Protein AF-A0A6J4LEF6-F1 (afdb_monomer)

Structure (mmCIF, N/CA/C/O backbone):
data_AF-A0A6J4LEF6-F1
#
_e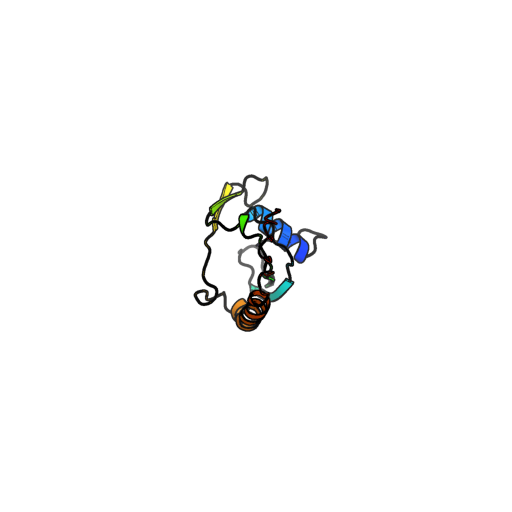ntry.id   AF-A0A6J4LEF6-F1
#
loop_
_atom_site.group_PDB
_atom_site.id
_atom_site.type_symbol
_atom_site.label_atom_id
_atom_site.label_alt_id
_atom_site.label_comp_id
_atom_site.label_asym_id
_atom_site.label_entity_id
_atom_site.label_seq_id
_atom_site.pdbx_PDB_ins_code
_atom_site.Cartn_x
_atom_site.Cartn_y
_atom_site.Cartn_z
_atom_site.occupancy
_atom_site.B_iso_or_equiv
_atom_site.auth_seq_id
_atom_site.auth_comp_id
_atom_site.auth_asym_id
_atom_site.auth_atom_id
_atom_site.pdbx_PDB_model_num
ATOM 1 N N . LYS A 1 1 ? -2.508 2.864 -4.816 1.00 83.94 1 LYS A N 1
ATOM 2 C CA . LYS A 1 1 ? -1.409 3.860 -4.857 1.00 83.94 1 LYS A CA 1
ATOM 3 C C . LYS A 1 1 ? -2.029 5.216 -5.136 1.00 83.94 1 LYS A C 1
ATOM 5 O O . LYS A 1 1 ? -2.875 5.285 -6.007 1.00 83.94 1 LYS A O 1
ATOM 10 N N . GLY A 1 2 ? -1.566 6.290 -4.515 1.00 84.94 2 GLY A N 1
ATOM 11 C CA . GLY A 1 2 ? -2.047 7.618 -4.878 1.00 84.94 2 GLY A CA 1
ATOM 12 C C . GLY A 1 2 ? -1.347 8.714 -4.103 1.00 84.94 2 GLY A C 1
ATOM 13 O O . GLY A 1 2 ? -0.337 8.455 -3.448 1.00 84.94 2 GLY A O 1
ATOM 14 N N . LYS A 1 3 ? -1.828 9.945 -4.261 1.00 87.62 3 LYS A N 1
ATOM 15 C CA . LYS A 1 3 ? -1.163 11.134 -3.726 1.00 87.62 3 LYS A CA 1
ATOM 16 C C . LYS A 1 3 ? -1.863 11.566 -2.443 1.00 87.62 3 LYS A C 1
ATOM 18 O O . LYS A 1 3 ? -3.082 11.722 -2.451 1.00 87.62 3 LYS A O 1
ATOM 23 N N . ALA A 1 4 ? -1.086 11.821 -1.393 1.00 89.94 4 ALA A N 1
ATOM 24 C CA . ALA A 1 4 ? -1.605 12.441 -0.183 1.00 89.94 4 ALA A CA 1
ATOM 25 C C . ALA A 1 4 ? -2.191 13.828 -0.493 1.00 89.94 4 ALA A C 1
ATOM 27 O O . ALA A 1 4 ? -1.609 14.631 -1.238 1.00 89.94 4 ALA A O 1
ATOM 28 N N . MET A 1 5 ? -3.371 14.098 0.055 1.00 90.12 5 MET A N 1
ATOM 29 C CA . MET A 1 5 ? -4.004 15.408 -0.005 1.00 90.12 5 MET A CA 1
ATOM 30 C C . MET A 1 5 ? -3.357 16.374 0.995 1.00 90.12 5 MET A C 1
ATOM 32 O O . MET A 1 5 ? -2.611 15.988 1.893 1.00 90.12 5 MET A O 1
ATOM 36 N N . ARG A 1 6 ? -3.621 17.676 0.844 1.00 91.75 6 ARG A N 1
ATOM 37 C CA . ARG A 1 6 ? -3.078 18.681 1.766 1.00 91.75 6 ARG A CA 1
ATOM 38 C C . ARG A 1 6 ? -3.611 18.427 3.181 1.0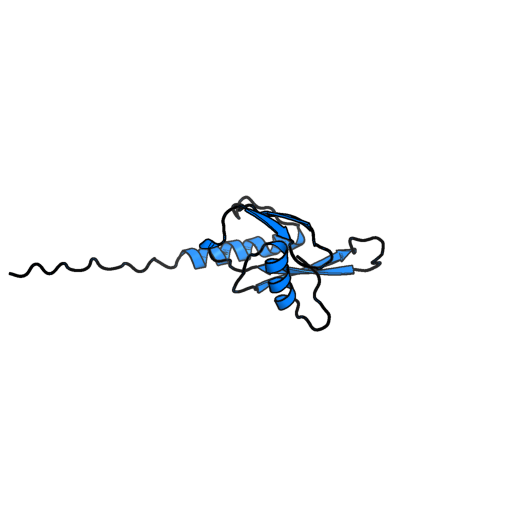0 91.75 6 ARG A C 1
ATOM 40 O O . ARG A 1 6 ? -4.818 18.476 3.384 1.00 91.75 6 ARG A O 1
ATOM 47 N N . GLY A 1 7 ? -2.701 18.223 4.133 1.00 93.31 7 GLY A N 1
ATOM 48 C CA . GLY A 1 7 ? -3.036 17.931 5.532 1.00 93.31 7 GLY A CA 1
ATOM 49 C C . GLY A 1 7 ? -3.358 16.459 5.814 1.00 93.31 7 GLY A C 1
ATOM 50 O O . GLY A 1 7 ? -3.618 16.124 6.962 1.00 93.31 7 GLY A O 1
ATOM 51 N N . GLU A 1 8 ? -3.326 15.591 4.800 1.00 94.31 8 GLU A N 1
ATOM 52 C CA . GLU A 1 8 ? -3.470 14.141 4.952 1.00 94.31 8 GLU A CA 1
ATOM 53 C C . GLU A 1 8 ? -2.101 13.521 5.257 1.00 94.31 8 GLU A C 1
ATOM 55 O O . GLU A 1 8 ? -1.101 13.890 4.634 1.00 94.31 8 GLU A O 1
ATOM 60 N N . THR A 1 9 ? -2.039 12.582 6.203 1.00 94.81 9 THR A N 1
ATOM 61 C CA . THR A 1 9 ? -0.805 11.820 6.425 1.00 94.81 9 THR A CA 1
ATOM 62 C C . THR A 1 9 ? -0.602 10.795 5.309 1.00 94.81 9 THR A C 1
ATOM 64 O O . THR A 1 9 ? -1.560 10.328 4.693 1.00 94.81 9 THR A O 1
ATOM 67 N N . ASP A 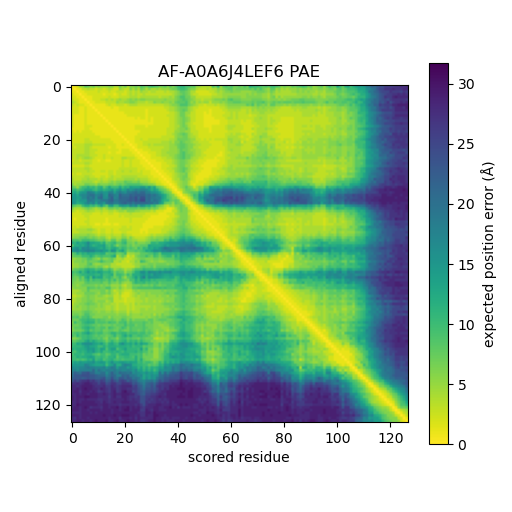1 10 ? 0.642 10.386 5.055 1.00 94.44 10 ASP A N 1
ATOM 68 C CA . ASP A 1 10 ? 0.920 9.348 4.051 1.00 94.44 10 ASP A CA 1
ATOM 69 C C . ASP A 1 10 ? 0.220 8.016 4.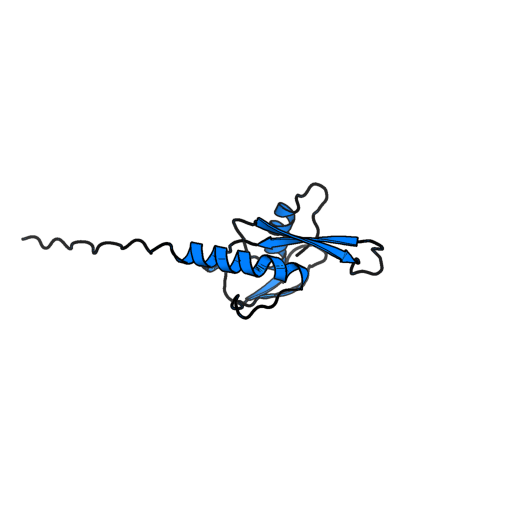373 1.00 94.44 10 ASP A C 1
ATOM 71 O O . ASP A 1 10 ? -0.176 7.281 3.466 1.00 94.44 10 ASP A O 1
ATOM 75 N N . LEU A 1 11 ? 0.040 7.719 5.665 1.00 94.25 11 LEU A N 1
ATOM 76 C CA . LEU A 1 11 ? -0.662 6.529 6.137 1.00 94.25 11 LEU A CA 1
ATOM 77 C C . LEU A 1 11 ? -2.168 6.612 5.845 1.00 94.25 11 LEU A C 1
ATOM 79 O O . LEU A 1 11 ? -2.740 5.659 5.312 1.00 94.25 11 LEU A O 1
ATOM 83 N N . ASP A 1 12 ? -2.798 7.753 6.130 1.00 94.81 12 ASP A N 1
ATOM 84 C CA . ASP A 1 12 ? -4.218 7.978 5.827 1.00 94.81 12 ASP A CA 1
ATOM 85 C C . ASP A 1 12 ? -4.471 7.926 4.319 1.00 94.81 12 ASP A C 1
ATOM 87 O O . ASP A 1 12 ? -5.408 7.264 3.859 1.00 94.81 12 ASP A O 1
ATOM 91 N N . ALA A 1 13 ? -3.571 8.531 3.537 1.00 94.50 13 ALA A N 1
ATOM 92 C CA . ALA A 1 13 ? -3.607 8.457 2.086 1.00 94.50 13 ALA A CA 1
ATOM 93 C C . ALA A 1 13 ? -3.511 7.002 1.604 1.00 94.50 13 ALA A C 1
ATOM 95 O O . ALA A 1 13 ? -4.260 6.596 0.717 1.00 94.50 13 ALA A O 1
ATOM 96 N N . ALA A 1 14 ? -2.642 6.180 2.203 1.00 94.25 14 ALA A N 1
ATOM 97 C CA . ALA A 1 14 ? -2.530 4.767 1.853 1.00 94.25 14 ALA A CA 1
ATOM 98 C C . ALA A 1 14 ? -3.833 3.990 2.124 1.00 94.25 14 ALA A C 1
ATOM 100 O O . ALA A 1 14 ? -4.266 3.223 1.256 1.00 94.25 14 ALA A O 1
ATOM 101 N N . TYR A 1 15 ? -4.492 4.215 3.269 1.00 93.50 15 TYR A N 1
ATOM 102 C CA . TYR A 1 15 ? -5.800 3.619 3.573 1.00 93.50 15 TYR A CA 1
ATOM 103 C C . TYR A 1 15 ? -6.877 4.056 2.573 1.00 93.50 15 TYR A C 1
ATOM 105 O O . TYR A 1 15 ? -7.580 3.206 2.012 1.00 93.50 15 TYR A O 1
ATOM 113 N N . ARG A 1 16 ? -6.998 5.367 2.324 1.00 93.25 16 ARG A N 1
ATOM 114 C CA . ARG A 1 16 ? -7.997 5.932 1.406 1.00 93.25 16 ARG A CA 1
ATOM 115 C C . ARG A 1 16 ? -7.811 5.406 -0.013 1.00 93.25 16 ARG A C 1
ATOM 117 O O . ARG A 1 16 ? -8.751 4.857 -0.582 1.00 93.25 16 ARG A O 1
ATOM 124 N N . GLU A 1 17 ? -6.607 5.526 -0.561 1.00 92.31 17 GLU A N 1
ATOM 125 C CA . GLU A 1 17 ? -6.290 5.119 -1.934 1.00 92.31 17 GLU A CA 1
ATOM 126 C C . GLU A 1 17 ? -6.473 3.609 -2.131 1.00 92.31 17 GLU A C 1
ATOM 128 O O . GLU A 1 17 ? -6.987 3.173 -3.160 1.00 92.31 17 GLU A O 1
ATOM 133 N N . CYS A 1 18 ? -6.112 2.788 -1.136 1.00 90.56 18 CYS A N 1
ATOM 134 C CA . CYS A 1 18 ? -6.374 1.350 -1.183 1.00 90.56 18 CYS A CA 1
ATOM 135 C C . CYS A 1 18 ? -7.878 1.076 -1.307 1.00 90.56 18 CYS A C 1
ATOM 137 O O . CYS A 1 18 ? -8.309 0.357 -2.212 1.00 90.56 18 CYS A O 1
ATOM 139 N N . ARG A 1 19 ? -8.698 1.711 -0.466 1.00 88.69 19 ARG A N 1
ATOM 140 C CA . ARG A 1 19 ? -10.155 1.554 -0.506 1.00 88.69 19 ARG A CA 1
ATOM 141 C C . ARG A 1 19 ? -10.767 2.073 -1.807 1.00 88.69 19 ARG A C 1
ATOM 143 O O . ARG A 1 19 ? -11.693 1.457 -2.325 1.00 88.69 19 ARG A O 1
ATOM 150 N N . GLU A 1 20 ? -10.289 3.188 -2.344 1.00 87.38 20 GLU A N 1
ATOM 151 C CA . GLU A 1 20 ? -10.832 3.784 -3.570 1.00 87.38 20 GLU A CA 1
ATOM 152 C C . GLU A 1 20 ? -10.499 2.959 -4.821 1.00 87.38 20 GLU A C 1
ATOM 154 O O . GLU A 1 20 ? -11.393 2.701 -5.634 1.00 87.38 20 GLU A O 1
ATOM 159 N N . GLU A 1 21 ? -9.250 2.503 -4.957 1.00 86.81 21 GLU A N 1
ATOM 160 C CA . GLU A 1 21 ? -8.766 1.770 -6.136 1.00 86.81 21 GLU A CA 1
ATOM 161 C C . GLU A 1 21 ? -9.058 0.268 -6.097 1.00 86.81 21 GLU A C 1
ATOM 163 O O . GLU A 1 21 ? -9.077 -0.372 -7.148 1.00 86.81 21 GLU A O 1
ATOM 168 N N . SER A 1 22 ? -9.267 -0.307 -4.912 1.00 84.88 22 SER A N 1
ATOM 169 C CA . SER A 1 22 ? -9.488 -1.749 -4.762 1.00 84.88 22 SER A CA 1
ATOM 170 C C . SER A 1 22 ? -10.761 -2.113 -4.012 1.00 84.88 22 SER A C 1
ATOM 172 O O . SER A 1 22 ? -11.199 -3.244 -4.092 1.00 84.88 22 SER A O 1
ATOM 174 N N . GLY A 1 23 ? -11.372 -1.213 -3.245 1.00 83.75 23 GLY A N 1
ATOM 175 C CA . GLY A 1 23 ? -12.463 -1.581 -2.337 1.00 83.75 23 GLY A CA 1
ATOM 176 C C . GLY A 1 23 ? -12.020 -2.378 -1.101 1.00 83.75 23 GLY A C 1
ATOM 177 O O . GLY A 1 23 ? -12.839 -2.582 -0.203 1.00 83.75 23 GLY A O 1
ATOM 178 N N . LEU A 1 24 ? -10.746 -2.780 -1.011 1.00 87.19 24 LEU A N 1
ATOM 179 C CA . LEU A 1 24 ? -10.199 -3.473 0.151 1.00 87.19 24 LEU A CA 1
ATOM 180 C C . LEU A 1 24 ? -10.100 -2.535 1.355 1.00 87.19 24 LEU A C 1
ATOM 182 O O . LEU A 1 24 ? -9.964 -1.316 1.232 1.00 87.19 24 LEU A O 1
ATOM 186 N N . ARG A 1 25 ? -10.154 -3.135 2.543 1.00 89.00 25 ARG A N 1
ATOM 187 C CA . ARG A 1 25 ? -10.010 -2.444 3.824 1.00 89.00 25 ARG A CA 1
ATOM 188 C C . ARG A 1 25 ? -8.815 -3.036 4.555 1.00 89.00 25 ARG A C 1
ATOM 190 O O . ARG A 1 25 ? -8.993 -4.011 5.284 1.00 89.00 25 ARG A O 1
ATOM 197 N N . PRO A 1 26 ? -7.600 -2.526 4.301 1.00 89.44 26 PRO A N 1
ATOM 198 C CA . PRO A 1 26 ? -6.444 -3.044 4.996 1.00 89.44 26 PRO A CA 1
ATOM 199 C C . PRO A 1 26 ? -6.515 -2.682 6.483 1.00 89.44 26 PRO A C 1
ATOM 201 O O . PRO A 1 26 ? -7.182 -1.721 6.869 1.00 89.44 26 PRO A O 1
ATOM 204 N N . THR A 1 27 ? -5.804 -3.444 7.299 1.00 89.12 27 THR A N 1
ATOM 205 C CA . THR A 1 27 ? -5.533 -3.181 8.711 1.00 89.12 27 THR A CA 1
ATOM 206 C C . THR A 1 27 ? -4.029 -3.260 8.946 1.00 89.12 27 THR A C 1
ATOM 208 O O . THR A 1 27 ? -3.295 -3.859 8.151 1.00 89.12 27 THR A O 1
ATOM 211 N N . ASP A 1 28 ? -3.565 -2.653 10.037 1.00 89.31 28 ASP A N 1
ATOM 212 C CA . ASP A 1 28 ? -2.164 -2.696 10.465 1.00 89.31 28 ASP A CA 1
ATOM 213 C C . ASP A 1 28 ? -1.176 -2.261 9.365 1.00 89.31 28 ASP A C 1
ATOM 215 O O . ASP A 1 28 ? -0.135 -2.894 9.177 1.00 89.31 28 ASP A O 1
ATOM 219 N N . LEU A 1 29 ? -1.503 -1.212 8.594 1.00 90.31 29 LEU A N 1
ATOM 220 C CA . LEU A 1 29 ? -0.567 -0.680 7.603 1.00 90.31 29 LEU A CA 1
ATOM 221 C C . LEU A 1 29 ? 0.697 -0.147 8.296 1.00 90.31 29 LEU A C 1
ATOM 223 O O . LEU A 1 29 ? 0.632 0.699 9.185 1.00 90.31 29 LEU A O 1
ATOM 227 N N . GLN A 1 30 ? 1.849 -0.617 7.835 1.00 87.31 30 GLN A N 1
ATOM 228 C CA . GLN A 1 30 ? 3.181 -0.225 8.276 1.00 87.31 30 GLN A CA 1
ATOM 229 C C . GLN A 1 30 ? 3.978 0.276 7.078 1.00 87.31 30 GLN A C 1
ATOM 231 O O . GLN A 1 30 ? 3.909 -0.302 5.988 1.00 87.31 30 GLN A O 1
ATOM 236 N N . LEU A 1 31 ? 4.740 1.354 7.269 1.00 88.00 31 LEU A N 1
ATOM 237 C CA . LEU A 1 31 ? 5.656 1.841 6.245 1.00 88.00 31 LEU A CA 1
ATOM 238 C C . LEU A 1 31 ? 6.750 0.793 6.029 1.00 88.00 31 LEU A C 1
ATOM 240 O O . LEU A 1 31 ? 7.514 0.478 6.935 1.00 88.00 31 LEU A O 1
ATOM 244 N N . LEU A 1 32 ? 6.818 0.265 4.814 1.00 84.50 32 LEU A N 1
ATOM 245 C CA . LEU A 1 32 ? 7.819 -0.708 4.414 1.00 84.50 32 LEU A CA 1
ATOM 246 C C . LEU A 1 32 ? 9.119 -0.021 4.002 1.00 84.50 32 LEU A C 1
ATOM 248 O O . LEU A 1 32 ? 10.208 -0.435 4.387 1.00 84.50 32 LEU A O 1
ATOM 252 N N . THR A 1 33 ? 9.002 0.996 3.151 1.00 85.94 33 THR A N 1
ATOM 253 C CA . THR A 1 33 ? 10.137 1.762 2.643 1.00 85.94 33 THR A CA 1
ATOM 254 C C . THR A 1 33 ? 9.657 3.043 1.972 1.00 85.94 33 THR A C 1
ATOM 256 O O . THR A 1 33 ? 8.503 3.140 1.540 1.00 85.94 33 THR A O 1
ATOM 259 N N . SER A 1 34 ? 10.572 3.994 1.837 1.00 89.81 34 SER A N 1
ATOM 260 C CA . SER A 1 34 ? 10.400 5.221 1.072 1.00 89.81 34 SER A CA 1
ATOM 261 C C . SER A 1 34 ? 11.484 5.284 0.007 1.00 89.81 34 SER A C 1
ATOM 263 O O . SER A 1 34 ? 12.647 4.990 0.277 1.00 89.81 34 SER A O 1
ATOM 265 N N . PHE A 1 35 ? 11.124 5.669 -1.210 1.00 87.69 35 PHE A N 1
ATOM 266 C CA . PHE A 1 35 ? 12.088 5.836 -2.291 1.00 87.69 35 PHE A CA 1
ATOM 267 C C . PHE A 1 35 ? 11.721 7.005 -3.190 1.00 87.69 35 PHE A C 1
ATOM 269 O O . PHE A 1 35 ? 10.572 7.435 -3.264 1.00 87.69 35 PHE A O 1
ATOM 276 N N . HIS A 1 36 ? 12.725 7.510 -3.895 1.00 87.94 36 HIS A N 1
ATOM 277 C CA . HIS A 1 36 ? 12.589 8.661 -4.768 1.00 87.94 36 HIS A CA 1
ATOM 278 C C . HIS A 1 36 ? 12.673 8.225 -6.229 1.00 87.94 36 HIS A C 1
ATOM 280 O O . HIS A 1 36 ? 13.529 7.424 -6.599 1.00 87.94 36 HIS A O 1
ATOM 286 N N . THR A 1 37 ? 11.780 8.740 -7.067 1.00 83.31 37 THR A N 1
ATOM 287 C CA . THR A 1 37 ? 11.795 8.507 -8.518 1.00 83.31 37 THR A CA 1
ATOM 288 C C . THR A 1 37 ? 11.539 9.817 -9.247 1.00 83.31 37 THR A C 1
ATOM 290 O O . THR A 1 37 ? 10.779 10.650 -8.749 1.00 83.31 37 THR A O 1
ATOM 293 N N . PRO A 1 38 ? 12.109 10.016 -10.447 1.00 82.25 38 PRO A N 1
ATOM 294 C CA . PRO A 1 38 ? 11.705 11.121 -11.301 1.00 82.25 38 PRO A CA 1
ATOM 295 C C . PRO A 1 38 ? 10.190 11.101 -11.528 1.00 82.25 38 PRO A C 1
ATOM 297 O O . PRO A 1 38 ? 9.602 10.027 -11.711 1.00 82.25 38 PRO A O 1
ATOM 300 N N . GLY A 1 39 ? 9.563 12.279 -11.513 1.00 74.88 39 GLY A N 1
ATOM 301 C CA . GLY A 1 39 ? 8.132 12.413 -11.757 1.00 74.88 39 GLY A CA 1
ATOM 302 C C . GLY A 1 39 ? 7.723 11.823 -13.106 1.00 74.88 39 GLY A C 1
ATOM 303 O O . GLY A 1 39 ? 8.340 12.090 -14.136 1.00 74.88 39 GLY A O 1
ATOM 304 N N . ARG A 1 40 ? 6.664 11.004 -13.115 1.00 65.62 40 ARG A N 1
ATOM 305 C CA . ARG A 1 40 ? 6.244 10.242 -14.310 1.00 65.62 40 ARG A CA 1
ATOM 306 C C . ARG A 1 40 ? 5.494 11.060 -15.365 1.00 65.62 40 ARG A C 1
ATOM 308 O O . ARG A 1 40 ? 5.179 10.526 -16.424 1.00 65.62 40 ARG A O 1
ATOM 315 N N . SER A 1 41 ? 5.168 12.326 -15.099 1.00 60.41 41 SER A N 1
ATOM 316 C CA . SER A 1 41 ? 4.442 13.175 -16.051 1.00 60.41 41 SER A CA 1
ATOM 317 C C . SER A 1 41 ? 5.272 14.389 -16.450 1.00 60.41 41 SER A C 1
ATOM 319 O O . SER A 1 41 ? 5.797 15.089 -15.589 1.00 60.41 41 SER A O 1
ATOM 321 N N . GLY A 1 42 ? 5.337 14.685 -17.754 1.00 51.53 42 GLY A N 1
ATOM 322 C CA . GLY A 1 42 ? 6.135 15.782 -18.328 1.00 51.53 42 GLY A CA 1
ATOM 323 C C . GLY A 1 42 ? 5.792 17.198 -17.834 1.00 51.53 42 GLY A C 1
ATOM 324 O O . GLY A 1 42 ? 6.414 18.160 -18.272 1.00 51.53 42 GLY A O 1
ATOM 325 N N . LYS A 1 43 ? 4.823 17.341 -16.917 1.00 55.84 43 LYS A N 1
ATOM 326 C CA . LYS A 1 43 ? 4.483 18.594 -16.226 1.00 55.84 43 LYS A CA 1
ATOM 327 C C . LYS A 1 43 ? 5.060 18.698 -14.806 1.00 55.84 43 LYS A C 1
ATOM 329 O O . LYS A 1 43 ? 5.074 19.793 -14.257 1.00 55.84 43 LYS A O 1
ATOM 334 N N . GLN A 1 44 ? 5.552 17.609 -14.211 1.00 57.62 44 GLN A N 1
ATOM 335 C CA . GLN A 1 44 ? 6.261 17.626 -12.928 1.00 57.62 44 GLN A CA 1
ATOM 336 C C . GLN A 1 44 ? 7.763 17.498 -13.179 1.00 57.62 44 GLN A C 1
ATOM 338 O O . GLN A 1 44 ? 8.318 16.404 -13.219 1.00 57.62 44 GLN A O 1
ATOM 343 N N . ARG A 1 45 ? 8.435 18.642 -13.337 1.00 59.25 45 ARG A N 1
ATOM 344 C CA . ARG A 1 45 ? 9.894 18.715 -13.210 1.00 59.25 45 ARG A CA 1
ATOM 345 C C . ARG A 1 45 ? 10.229 18.576 -11.724 1.00 59.25 45 ARG A C 1
ATOM 347 O O . ARG A 1 45 ? 10.136 19.549 -10.987 1.00 59.25 45 ARG A O 1
ATOM 354 N N . GLY A 1 46 ? 10.524 17.364 -11.267 1.00 74.56 46 GLY A N 1
ATOM 355 C CA . GLY A 1 46 ? 10.878 17.131 -9.870 1.00 74.56 46 GLY A CA 1
ATOM 356 C C . GLY A 1 46 ? 10.986 15.660 -9.497 1.00 74.56 46 GLY A C 1
ATOM 357 O O . GLY A 1 46 ? 10.535 14.775 -10.227 1.00 74.56 46 GLY A O 1
ATOM 358 N N . MET A 1 47 ? 11.603 15.424 -8.344 1.00 83.94 47 MET A N 1
ATOM 359 C CA . MET A 1 47 ? 11.664 14.115 -7.711 1.00 83.94 47 MET A CA 1
ATOM 360 C C . MET A 1 47 ? 10.359 13.863 -6.947 1.00 83.94 47 MET A C 1
ATOM 362 O O . MET A 1 47 ? 9.894 14.726 -6.206 1.00 83.94 47 MET A O 1
ATOM 366 N N . GLU A 1 48 ? 9.760 12.692 -7.127 1.00 86.88 48 GLU A N 1
ATOM 367 C CA . GLU A 1 48 ? 8.613 12.228 -6.351 1.00 86.88 48 GLU A CA 1
ATOM 368 C C . GLU A 1 48 ? 9.090 11.287 -5.251 1.00 86.88 48 GLU A C 1
ATOM 370 O O . GLU A 1 48 ? 9.872 10.371 -5.507 1.00 86.88 48 GLU A O 1
ATOM 375 N N . THR A 1 49 ? 8.583 11.482 -4.037 1.00 88.75 49 THR A N 1
ATOM 376 C CA . THR A 1 49 ? 8.733 10.516 -2.947 1.00 88.75 49 THR A CA 1
ATOM 377 C C . THR A 1 49 ? 7.589 9.516 -3.005 1.00 88.75 49 THR A C 1
ATOM 379 O O . THR A 1 49 ? 6.422 9.895 -3.086 1.00 88.75 49 THR A O 1
ATOM 382 N N . TRP A 1 50 ? 7.933 8.236 -2.959 1.00 88.75 50 TRP A N 1
ATOM 383 C CA . TRP A 1 50 ? 7.007 7.117 -2.932 1.00 88.75 50 TRP A CA 1
ATOM 384 C C . TRP A 1 50 ? 7.171 6.371 -1.620 1.00 88.75 50 TRP A C 1
ATOM 386 O O . TRP A 1 50 ? 8.253 5.874 -1.322 1.00 88.75 50 TRP A O 1
ATOM 396 N N . ASN A 1 51 ? 6.080 6.266 -0.871 1.00 90.69 51 ASN A N 1
ATOM 397 C CA . ASN A 1 51 ? 6.007 5.493 0.360 1.00 90.69 51 ASN A CA 1
ATOM 398 C C . ASN A 1 51 ? 5.261 4.190 0.077 1.00 90.69 51 ASN A C 1
ATOM 400 O O . ASN A 1 51 ? 4.123 4.200 -0.398 1.00 90.69 51 ASN A O 1
ATOM 404 N N . ALA A 1 52 ? 5.917 3.063 0.327 1.00 88.94 52 ALA A N 1
ATOM 405 C CA . ALA A 1 52 ? 5.324 1.745 0.187 1.00 88.94 52 ALA A CA 1
ATOM 406 C C . ALA A 1 52 ? 4.898 1.232 1.555 1.00 88.94 52 ALA A C 1
ATOM 408 O O . ALA A 1 52 ? 5.687 1.254 2.494 1.00 88.94 52 ALA A O 1
ATOM 409 N N . PHE A 1 53 ? 3.667 0.738 1.647 1.00 89.25 53 PHE A N 1
ATOM 410 C CA . PHE A 1 53 ? 3.104 0.212 2.883 1.00 89.25 53 PHE A CA 1
ATOM 411 C C . PHE A 1 53 ? 2.815 -1.278 2.750 1.00 89.25 53 PHE A C 1
ATOM 413 O O . PHE A 1 53 ? 2.447 -1.763 1.678 1.00 89.25 53 PHE A O 1
ATOM 420 N N . TRP A 1 54 ? 2.965 -1.986 3.860 1.00 87.31 54 TRP A N 1
ATOM 421 C CA . TRP A 1 54 ? 2.572 -3.376 4.029 1.00 87.31 54 TRP A CA 1
ATOM 422 C C . TRP A 1 54 ? 1.494 -3.462 5.103 1.00 87.31 54 TRP A C 1
ATOM 424 O O . TRP A 1 54 ? 1.585 -2.770 6.107 1.00 87.31 54 TRP A O 1
ATOM 434 N N . GLY A 1 55 ? 0.502 -4.326 4.932 1.00 87.75 55 GLY A N 1
ATOM 435 C CA . GLY A 1 55 ? -0.462 -4.608 5.990 1.00 87.75 55 GLY A CA 1
ATOM 436 C C . GLY A 1 55 ? -1.293 -5.835 5.677 1.00 87.75 55 GLY A C 1
ATOM 437 O O . GLY A 1 55 ? -0.981 -6.608 4.768 1.00 87.75 55 GLY A O 1
ATOM 438 N N . ARG A 1 56 ? -2.349 -6.022 6.458 1.00 87.12 56 ARG A N 1
ATOM 439 C CA . ARG A 1 56 ? -3.232 -7.183 6.378 1.00 87.12 56 ARG A CA 1
ATOM 440 C C . ARG A 1 56 ? -4.544 -6.794 5.735 1.00 87.12 56 ARG A C 1
ATOM 442 O O . ARG A 1 56 ? -4.974 -5.654 5.834 1.00 87.12 56 ARG A O 1
ATOM 449 N N . VAL A 1 57 ? -5.182 -7.748 5.079 1.00 85.38 57 VAL A N 1
ATOM 450 C CA . VAL A 1 57 ? -6.528 -7.597 4.528 1.00 85.38 57 VAL A CA 1
ATOM 451 C C . VAL A 1 57 ? -7.334 -8.811 5.002 1.00 85.38 57 VAL A C 1
ATOM 453 O O . VAL A 1 57 ? -6.801 -9.922 4.927 1.00 85.38 57 VAL A O 1
ATOM 456 N N . PRO A 1 58 ? -8.572 -8.639 5.501 1.00 80.38 58 PRO A N 1
ATOM 457 C CA . PRO A 1 58 ? -9.400 -9.761 5.939 1.00 80.38 58 PRO A CA 1
ATOM 458 C C . PRO A 1 58 ? -9.611 -10.780 4.814 1.00 80.38 58 PRO A C 1
ATOM 460 O O . PRO A 1 58 ? -9.903 -10.401 3.675 1.00 80.38 58 PRO A O 1
ATOM 463 N N . ALA A 1 59 ? -9.450 -12.069 5.122 1.00 75.38 59 ALA A N 1
ATOM 464 C CA . ALA A 1 59 ? -9.465 -13.141 4.126 1.00 75.38 59 ALA A CA 1
ATOM 465 C C . ALA A 1 59 ? -10.800 -13.228 3.375 1.00 75.38 59 ALA A C 1
ATOM 467 O O . ALA A 1 59 ? -10.816 -13.516 2.181 1.00 75.38 59 ALA A O 1
ATOM 468 N N . GLU A 1 60 ? -11.906 -12.877 4.033 1.00 70.31 60 GLU A N 1
ATOM 469 C CA . GLU A 1 60 ? -13.237 -12.798 3.430 1.00 70.31 60 GLU A CA 1
ATOM 470 C C . GLU A 1 60 ? -13.347 -11.764 2.295 1.00 70.31 60 GLU A C 1
ATOM 472 O O . GLU A 1 60 ? -14.295 -11.801 1.514 1.00 70.31 60 GLU A O 1
ATOM 477 N N . THR A 1 61 ? -12.371 -10.860 2.165 1.00 65.06 61 THR A N 1
ATOM 478 C CA . THR A 1 61 ? -12.302 -9.865 1.081 1.00 65.06 61 THR A CA 1
ATOM 479 C C . THR A 1 61 ? -11.295 -10.226 -0.018 1.00 65.06 61 THR A C 1
ATOM 481 O O . THR A 1 61 ? -11.172 -9.498 -1.003 1.00 65.06 61 THR A O 1
ATOM 484 N N . LEU A 1 62 ? -10.589 -11.357 0.113 1.00 66.69 62 LEU A N 1
ATOM 485 C CA . LEU A 1 62 ? -9.529 -11.797 -0.797 1.00 66.69 62 LEU A CA 1
ATOM 486 C C . LEU A 1 62 ? -10.025 -12.888 -1.760 1.00 66.69 62 LEU A C 1
ATOM 488 O O . LEU A 1 62 ? -9.653 -14.053 -1.659 1.00 66.69 62 LEU A O 1
ATOM 492 N N . ILE A 1 63 ? -10.824 -12.495 -2.749 1.00 68.62 63 ILE A N 1
ATOM 493 C CA . ILE A 1 63 ? -11.092 -13.299 -3.953 1.00 68.62 63 ILE A CA 1
ATOM 494 C C . ILE A 1 63 ? -10.564 -12.490 -5.135 1.00 68.62 63 ILE A C 1
ATOM 496 O O . ILE A 1 63 ? -10.844 -11.297 -5.153 1.00 68.62 63 ILE A O 1
ATOM 500 N N . PRO A 1 64 ? -9.816 -13.052 -6.107 1.00 76.06 64 PRO A N 1
ATOM 501 C CA . PRO A 1 64 ? -9.444 -12.323 -7.318 1.00 76.06 64 PRO A CA 1
ATOM 502 C C . PRO A 1 64 ? -10.661 -11.638 -7.938 1.00 76.06 64 PRO A C 1
ATOM 504 O O . PRO A 1 64 ? -11.703 -12.261 -8.140 1.00 76.06 64 PRO A O 1
ATOM 507 N N . PHE A 1 65 ? -10.548 -10.344 -8.209 1.00 80.75 65 PHE A N 1
ATOM 508 C CA . PHE A 1 65 ? -11.706 -9.541 -8.568 1.00 80.75 65 PHE A CA 1
ATOM 509 C C . PHE A 1 65 ? -11.320 -8.349 -9.429 1.00 80.75 65 PHE A C 1
ATOM 511 O O . PHE A 1 65 ? -10.162 -7.933 -9.506 1.00 80.75 65 PHE A O 1
ATOM 518 N N . THR A 1 66 ? -12.326 -7.802 -10.100 1.00 83.94 66 THR A N 1
ATOM 519 C CA . THR A 1 66 ? -12.195 -6.579 -10.881 1.00 83.94 66 THR A CA 1
ATOM 520 C C . THR A 1 66 ? -12.921 -5.459 -10.154 1.00 83.94 66 THR A C 1
ATOM 522 O O . THR A 1 66 ? -14.120 -5.559 -9.894 1.00 83.94 66 THR A O 1
ATOM 525 N N . HIS A 1 67 ? -12.208 -4.379 -9.850 1.00 82.50 67 HIS A N 1
ATOM 526 C CA . HIS A 1 67 ? -12.788 -3.188 -9.244 1.00 82.50 67 HIS A CA 1
ATOM 527 C C . HIS A 1 67 ? -12.902 -2.076 -10.273 1.00 82.50 67 HIS A C 1
ATOM 529 O O . HIS A 1 67 ? -11.916 -1.678 -10.896 1.00 82.50 67 HIS A O 1
ATOM 535 N N . ARG A 1 68 ? -14.111 -1.538 -10.426 1.00 86.81 68 ARG A N 1
ATOM 536 C CA . ARG A 1 68 ? -14.344 -0.321 -11.204 1.00 86.81 68 ARG A CA 1
ATOM 537 C C . ARG A 1 68 ? -14.527 0.841 -10.247 1.00 86.81 68 ARG A C 1
ATOM 539 O O . ARG A 1 68 ? -15.440 0.820 -9.424 1.00 86.81 68 ARG A O 1
ATOM 546 N N . VAL A 1 69 ? -13.722 1.885 -10.403 1.00 83.56 69 VAL A N 1
ATOM 547 C CA . VAL A 1 69 ? -13.820 3.086 -9.568 1.00 83.56 69 VAL A CA 1
ATOM 548 C C . VAL A 1 69 ? -15.122 3.826 -9.894 1.00 83.56 69 VAL A C 1
ATOM 550 O O . VAL A 1 69 ? -15.275 4.400 -10.977 1.00 83.56 69 VAL A O 1
ATOM 553 N N . LYS A 1 70 ? -16.077 3.796 -8.953 1.00 78.00 70 LYS A N 1
ATOM 554 C CA . LYS A 1 70 ? -17.422 4.395 -9.096 1.00 78.00 70 LYS A CA 1
ATOM 555 C C . LYS A 1 70 ? -17.519 5.849 -8.599 1.00 78.00 70 LYS A C 1
ATOM 557 O O . LYS A 1 70 ? -18.541 6.491 -8.823 1.00 78.00 70 LYS A O 1
ATOM 562 N N . GLY A 1 71 ? -16.488 6.359 -7.922 1.00 74.31 71 GLY A N 1
ATOM 563 C CA . GLY A 1 71 ? -16.477 7.689 -7.302 1.00 74.31 71 GLY A CA 1
ATOM 564 C C . GLY A 1 71 ? -16.307 8.862 -8.279 1.00 74.31 71 GLY A C 1
ATOM 565 O O . GLY A 1 71 ? -16.172 8.689 -9.491 1.00 74.31 71 GLY A O 1
ATOM 566 N N . LYS A 1 72 ? -16.299 10.083 -7.733 1.00 71.50 72 LYS A N 1
ATOM 567 C CA . LYS A 1 72 ? -15.884 11.303 -8.444 1.00 71.50 72 LYS A CA 1
ATOM 568 C C . LYS A 1 72 ? -14.367 11.463 -8.275 1.00 71.50 72 LYS A C 1
ATOM 570 O O . LYS A 1 72 ? -13.868 11.237 -7.184 1.00 71.50 72 LYS A O 1
ATOM 575 N N . GLY A 1 73 ? -13.638 11.840 -9.325 1.00 71.62 73 GLY A N 1
ATOM 576 C CA . GLY A 1 73 ? -12.184 12.033 -9.247 1.00 71.62 73 GLY A CA 1
ATOM 577 C C . GLY A 1 73 ? -11.449 11.641 -10.525 1.00 71.62 73 GLY A C 1
ATOM 578 O O . GLY A 1 73 ? -12.067 11.207 -11.498 1.00 71.62 73 GLY A O 1
ATOM 579 N N . ARG A 1 74 ? -10.119 11.794 -10.518 1.00 75.12 74 ARG A N 1
ATOM 580 C CA . ARG A 1 74 ? -9.249 11.527 -11.679 1.00 75.12 74 ARG A CA 1
ATOM 581 C C . ARG A 1 74 ? -9.270 10.059 -12.120 1.00 75.12 74 ARG A C 1
ATOM 583 O O . ARG A 1 74 ? -9.080 9.780 -13.300 1.00 75.12 74 ARG A O 1
ATOM 590 N N . ASP A 1 75 ? -9.539 9.147 -11.194 1.00 79.62 75 ASP A N 1
ATOM 591 C CA . ASP A 1 75 ? -9.552 7.708 -11.461 1.00 79.62 75 ASP A CA 1
ATOM 592 C C . ASP A 1 75 ? -10.953 7.168 -11.769 1.00 79.62 75 ASP A C 1
ATOM 594 O O . ASP A 1 75 ? -11.120 5.969 -11.991 1.00 79.62 75 ASP A O 1
ATOM 598 N N . ARG A 1 76 ? -11.971 8.041 -11.839 1.00 83.19 76 ARG A N 1
ATOM 599 C CA . ARG A 1 76 ? -13.342 7.649 -12.182 1.00 83.19 76 ARG A CA 1
ATOM 600 C C . ARG A 1 76 ? -13.363 6.857 -13.487 1.00 83.19 76 ARG A C 1
ATOM 602 O O . ARG A 1 76 ? -12.870 7.309 -14.516 1.00 83.19 76 ARG A O 1
ATOM 609 N N . GLY A 1 77 ? -14.005 5.692 -13.447 1.00 85.19 77 GLY A N 1
ATOM 610 C CA . GLY A 1 77 ? -14.157 4.826 -14.612 1.00 85.19 77 GLY A CA 1
ATOM 611 C C . GLY A 1 77 ? -12.959 3.923 -14.899 1.00 85.19 77 GLY A C 1
ATOM 612 O O . GLY A 1 77 ? -13.108 3.033 -15.735 1.00 85.19 77 GLY A O 1
ATOM 613 N N . ARG A 1 78 ? -11.828 4.075 -14.193 1.00 86.38 78 ARG A N 1
ATOM 614 C CA . ARG A 1 78 ? -10.725 3.110 -14.265 1.00 86.38 78 ARG A CA 1
ATOM 615 C C . ARG A 1 78 ? -11.155 1.750 -13.732 1.00 86.38 78 ARG A C 1
ATOM 617 O O . ARG A 1 78 ? -12.000 1.648 -12.837 1.00 86.38 78 ARG A O 1
ATOM 624 N N . VAL A 1 79 ? -10.544 0.723 -14.305 1.00 87.38 79 VAL A N 1
ATOM 625 C CA . VAL A 1 79 ? -10.756 -0.677 -13.958 1.00 87.38 79 VAL A CA 1
ATOM 626 C C . VAL A 1 79 ? -9.427 -1.254 -13.493 1.00 87.38 79 VAL A C 1
ATOM 628 O O . VAL A 1 79 ? -8.421 -1.143 -14.192 1.00 87.38 79 VAL A O 1
ATOM 631 N N . TYR A 1 80 ? -9.432 -1.842 -12.303 1.00 84.56 80 TYR A N 1
ATOM 632 C CA . TYR A 1 80 ? -8.281 -2.484 -11.687 1.00 84.56 80 TYR A CA 1
ATOM 633 C C . TYR A 1 80 ? -8.562 -3.980 -11.557 1.00 84.56 80 TYR A C 1
ATOM 635 O O . TYR A 1 80 ? -9.616 -4.379 -11.059 1.00 84.56 80 TYR A O 1
ATOM 643 N N . HIS A 1 81 ? -7.619 -4.802 -12.010 1.00 85.56 81 HIS A N 1
ATOM 644 C CA . HIS A 1 81 ? -7.696 -6.256 -11.916 1.00 85.56 81 HIS A CA 1
ATOM 645 C C . HIS A 1 81 ? -6.779 -6.735 -10.794 1.00 85.56 81 HIS A C 1
ATOM 647 O O . HIS A 1 81 ? -5.561 -6.554 -10.860 1.00 85.56 81 HIS A O 1
ATOM 653 N N . PHE A 1 82 ? -7.365 -7.347 -9.770 1.00 86.00 82 PHE A N 1
ATOM 654 C CA . PHE A 1 82 ? -6.648 -7.853 -8.609 1.00 86.00 82 PHE A CA 1
ATOM 655 C C . PHE A 1 82 ? -6.516 -9.367 -8.691 1.00 86.00 82 PHE A C 1
ATOM 657 O O . PHE A 1 82 ? -7.480 -10.087 -8.950 1.00 86.00 82 PHE A O 1
ATOM 664 N N . ARG A 1 83 ? -5.298 -9.846 -8.439 1.00 84.06 83 ARG A N 1
ATOM 665 C CA . ARG A 1 83 ? -4.956 -11.265 -8.367 1.00 84.06 83 ARG A CA 1
ATOM 666 C C . ARG A 1 83 ? -4.154 -11.529 -7.103 1.00 84.06 83 ARG A C 1
ATOM 668 O O . ARG A 1 83 ? -3.356 -10.687 -6.694 1.00 84.06 83 ARG A O 1
ATOM 675 N N . LEU A 1 84 ? -4.348 -12.705 -6.522 1.00 84.94 84 LEU A N 1
ATOM 676 C CA . LEU A 1 84 ? -3.500 -13.203 -5.447 1.00 84.94 84 LEU A CA 1
ATOM 677 C C . LEU A 1 84 ? -2.272 -13.860 -6.075 1.00 84.94 84 LEU A C 1
ATOM 679 O O . LEU A 1 84 ? -2.400 -14.639 -7.018 1.00 84.94 84 LEU A O 1
ATOM 683 N N . VAL A 1 85 ? -1.088 -13.515 -5.581 1.00 83.38 85 VAL A N 1
ATOM 684 C CA . VAL A 1 85 ? 0.181 -14.070 -6.062 1.00 83.38 85 VAL A CA 1
ATOM 685 C C . VAL A 1 85 ? 0.935 -14.630 -4.860 1.00 83.38 85 VAL A C 1
ATOM 687 O O . VAL A 1 85 ? 1.020 -13.937 -3.841 1.00 83.38 85 VAL A O 1
ATOM 690 N N . PRO A 1 86 ? 1.485 -15.853 -4.951 1.00 81.25 86 PRO A N 1
ATOM 691 C CA . PRO A 1 86 ? 2.386 -16.371 -3.932 1.00 81.25 86 PRO A CA 1
ATOM 692 C C . PRO A 1 86 ? 3.575 -15.422 -3.713 1.00 81.25 86 PRO A C 1
ATOM 694 O O . PRO A 1 86 ? 4.168 -14.908 -4.660 1.00 81.25 86 PRO A O 1
ATOM 697 N N . LEU A 1 87 ? 3.912 -15.151 -2.451 1.00 76.88 87 LEU A N 1
ATOM 698 C CA . LEU A 1 87 ? 4.962 -14.189 -2.085 1.00 76.88 87 LEU A CA 1
ATOM 699 C C . LEU A 1 87 ? 6.372 -14.642 -2.514 1.00 76.88 87 LEU A C 1
ATOM 701 O O . LEU A 1 87 ? 7.274 -13.827 -2.710 1.00 76.88 87 LEU A O 1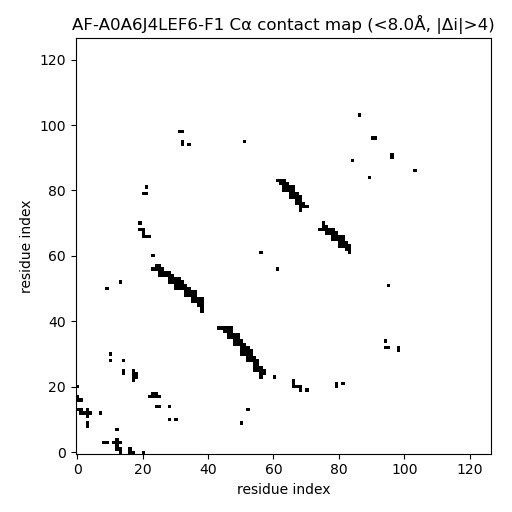
ATOM 705 N N . ASP A 1 88 ? 6.586 -15.945 -2.627 1.00 78.56 88 ASP A N 1
ATOM 706 C CA . ASP A 1 88 ? 7.788 -16.564 -3.185 1.00 78.56 88 ASP A CA 1
ATOM 707 C C . ASP A 1 88 ? 7.868 -16.404 -4.710 1.00 78.56 88 ASP A C 1
ATOM 709 O O . ASP A 1 88 ? 8.961 -16.222 -5.239 1.00 78.56 88 ASP A O 1
ATOM 713 N N . ALA A 1 89 ? 6.721 -16.359 -5.391 1.00 80.31 89 ALA A N 1
ATOM 714 C CA . ALA A 1 89 ? 6.616 -16.142 -6.832 1.00 80.31 89 ALA A CA 1
ATOM 715 C C . ALA A 1 89 ? 6.634 -14.658 -7.256 1.00 80.31 89 ALA A C 1
ATOM 717 O O . ALA A 1 89 ? 6.631 -14.369 -8.455 1.00 80.31 89 ALA A O 1
ATOM 718 N N . VAL A 1 90 ? 6.627 -13.702 -6.313 1.00 77.56 90 VAL A N 1
ATOM 719 C CA . VAL A 1 90 ? 6.633 -12.266 -6.638 1.00 77.56 90 VAL A CA 1
ATOM 720 C C . VAL A 1 90 ? 8.047 -11.680 -6.622 1.00 77.56 90 VAL A C 1
ATOM 722 O O . VAL A 1 90 ? 8.763 -11.748 -5.623 1.00 77.56 90 VAL A O 1
ATOM 725 N N . SER A 1 91 ? 8.406 -11.025 -7.726 1.00 75.38 91 SER A N 1
ATOM 726 C CA . SER A 1 91 ? 9.504 -10.059 -7.791 1.00 75.38 91 SER A CA 1
ATOM 727 C C . SER A 1 91 ? 8.898 -8.661 -7.771 1.00 75.38 91 SER A C 1
ATOM 729 O O . SER A 1 91 ? 8.101 -8.322 -8.649 1.00 75.38 91 SER A O 1
ATOM 731 N N . LEU A 1 92 ? 9.231 -7.851 -6.766 1.00 73.12 92 LEU A N 1
ATOM 732 C CA . LEU A 1 92 ? 8.760 -6.471 -6.701 1.00 73.12 92 LEU A CA 1
ATOM 733 C C . LEU A 1 92 ? 9.709 -5.536 -7.464 1.00 73.12 92 LEU A C 1
ATOM 735 O O . LEU A 1 92 ? 10.805 -5.908 -7.890 1.00 73.12 92 LEU A O 1
ATOM 739 N N . HIS A 1 93 ? 9.265 -4.294 -7.654 1.00 72.00 93 HIS A N 1
ATOM 740 C CA . HIS A 1 93 ? 10.106 -3.219 -8.180 1.00 72.00 93 HIS A CA 1
ATOM 741 C C . HIS A 1 93 ? 11.387 -3.082 -7.325 1.00 72.00 93 HIS A C 1
ATOM 743 O O . HIS A 1 93 ? 11.279 -3.229 -6.109 1.00 72.00 93 HIS A O 1
ATOM 749 N N . PRO A 1 94 ? 12.581 -2.782 -7.880 1.00 77.00 94 PRO A N 1
ATOM 750 C CA . PRO A 1 94 ? 13.848 -2.916 -7.145 1.00 77.00 94 PRO A CA 1
ATOM 751 C C . PRO A 1 94 ? 13.911 -2.215 -5.767 1.00 77.00 94 PRO A C 1
ATOM 753 O O . PRO A 1 94 ? 14.281 -2.882 -4.802 1.00 77.00 94 PRO A O 1
ATOM 756 N N . PRO A 1 95 ? 13.451 -0.954 -5.607 1.00 74.38 95 PRO A N 1
ATOM 757 C CA . PRO A 1 95 ? 13.262 -0.310 -4.301 1.00 74.38 95 PRO A CA 1
ATOM 758 C C . PRO A 1 95 ? 12.470 -1.103 -3.249 1.00 74.38 95 PRO A C 1
ATOM 760 O O . PRO A 1 95 ? 12.674 -0.925 -2.056 1.00 74.38 95 PRO A O 1
ATOM 763 N N . LEU A 1 96 ? 11.563 -1.980 -3.676 1.00 71.81 96 LEU A N 1
ATOM 764 C CA . LEU A 1 96 ? 10.718 -2.808 -2.816 1.00 71.81 96 LEU A CA 1
ATOM 765 C C . LEU A 1 96 ? 11.306 -4.203 -2.564 1.00 71.81 96 LEU A C 1
ATOM 767 O O . LEU A 1 96 ? 10.813 -4.912 -1.690 1.00 71.81 96 LEU A O 1
ATOM 771 N N . ASN A 1 97 ? 12.348 -4.611 -3.299 1.00 71.56 97 ASN A N 1
ATOM 772 C CA . ASN A 1 97 ? 12.977 -5.920 -3.106 1.00 71.56 97 ASN A CA 1
ATOM 773 C C . ASN A 1 97 ? 13.852 -5.974 -1.851 1.00 71.56 97 ASN A C 1
ATOM 775 O O . ASN A 1 97 ? 13.939 -7.028 -1.229 1.00 71.56 97 ASN A O 1
ATOM 779 N N . GLY A 1 98 ? 14.461 -4.856 -1.444 1.00 72.88 98 GLY A N 1
ATOM 780 C CA . GLY A 1 98 ? 15.282 -4.796 -0.227 1.00 72.88 98 GLY A CA 1
ATOM 781 C C . GLY A 1 98 ? 14.517 -5.193 1.048 1.00 72.88 98 GLY A C 1
ATOM 782 O O . GLY A 1 98 ? 15.030 -5.993 1.828 1.00 72.88 98 GLY A O 1
ATOM 783 N N . PRO A 1 99 ? 13.277 -4.711 1.250 1.00 69.38 99 PRO A N 1
ATOM 784 C CA . PRO A 1 99 ? 12.455 -5.087 2.407 1.00 69.38 99 PRO A CA 1
ATOM 785 C C . PRO A 1 99 ? 11.759 -6.464 2.336 1.00 69.38 99 PRO A C 1
ATOM 787 O O . PRO A 1 99 ? 11.299 -6.969 3.364 1.00 69.38 99 PRO A O 1
ATOM 790 N N . LEU A 1 100 ? 11.667 -7.104 1.160 1.00 69.00 100 LEU A N 1
ATOM 791 C CA . LEU A 1 100 ? 10.957 -8.387 0.983 1.00 69.00 100 LEU A CA 1
ATOM 792 C C . LEU A 1 100 ? 11.428 -9.515 1.922 1.00 69.00 100 LEU A C 1
ATOM 794 O O . LEU A 1 100 ? 10.569 -10.234 2.440 1.00 69.00 100 LEU A O 1
ATOM 798 N N . PRO A 1 101 ? 12.737 -9.712 2.184 1.00 70.94 101 PRO A N 1
ATOM 799 C CA . PRO A 1 101 ? 13.192 -10.750 3.106 1.00 70.94 101 PRO A CA 1
ATOM 800 C C . PRO A 1 101 ? 12.687 -10.566 4.543 1.00 70.94 101 PRO A C 1
ATOM 802 O O . PRO A 1 101 ? 12.460 -11.557 5.236 1.00 70.94 101 PRO A O 1
ATOM 805 N N . ALA A 1 102 ? 12.510 -9.325 5.008 1.00 67.06 102 ALA A N 1
ATOM 806 C CA . ALA A 1 102 ? 11.962 -9.046 6.337 1.00 67.06 102 ALA A CA 1
ATOM 807 C C . ALA A 1 102 ? 10.456 -9.352 6.386 1.00 67.06 102 ALA A C 1
ATOM 809 O O . ALA A 1 102 ? 9.992 -10.019 7.307 1.00 67.06 102 ALA A O 1
ATOM 810 N N . LEU A 1 103 ? 9.713 -8.981 5.340 1.00 66.62 103 LEU A N 1
ATOM 811 C CA . LEU A 1 103 ? 8.289 -9.312 5.208 1.00 66.62 103 LEU A CA 1
ATOM 812 C C . LEU A 1 103 ? 8.027 -10.820 5.133 1.00 66.62 103 LEU A C 1
ATOM 814 O O . LEU A 1 103 ? 7.091 -11.327 5.751 1.00 66.62 103 LEU A O 1
ATOM 818 N N . ARG A 1 104 ? 8.874 -11.553 4.400 1.00 70.88 104 ARG A N 1
ATOM 819 C CA . ARG A 1 104 ? 8.811 -13.020 4.320 1.00 70.88 104 ARG A CA 1
ATOM 820 C C . ARG A 1 104 ? 8.998 -13.666 5.697 1.00 70.88 104 ARG A C 1
ATOM 822 O O . ARG A 1 104 ? 8.290 -14.622 6.002 1.00 70.88 104 ARG A O 1
ATOM 829 N N . ARG A 1 105 ? 9.894 -13.122 6.529 1.00 67.81 105 ARG A N 1
ATOM 830 C CA . ARG A 1 105 ? 10.140 -13.591 7.904 1.00 67.81 105 ARG A CA 1
ATOM 831 C C . ARG A 1 105 ? 8.997 -13.254 8.861 1.00 67.81 105 ARG A C 1
ATOM 833 O O . ARG A 1 105 ? 8.488 -14.158 9.511 1.00 67.81 105 ARG A O 1
ATOM 840 N N . ALA A 1 106 ? 8.505 -12.015 8.850 1.00 64.06 106 ALA A N 1
ATOM 841 C CA . ALA A 1 106 ? 7.380 -11.594 9.691 1.00 64.06 106 ALA A CA 1
ATOM 842 C C . ALA A 1 106 ? 6.107 -12.437 9.458 1.00 64.06 106 ALA A C 1
ATOM 844 O O . ALA A 1 106 ? 5.355 -12.709 10.394 1.00 64.06 106 ALA A O 1
ATOM 845 N N . ARG A 1 107 ? 5.878 -12.914 8.222 1.00 63.50 107 ARG A N 1
ATOM 846 C CA . ARG A 1 107 ? 4.791 -13.860 7.909 1.00 63.50 107 ARG A CA 1
ATOM 847 C C . ARG A 1 107 ? 4.996 -15.231 8.555 1.00 63.50 107 ARG A C 1
ATOM 849 O O . ARG A 1 107 ? 4.024 -15.812 9.033 1.00 63.50 107 ARG A O 1
ATOM 856 N N . ALA A 1 108 ? 6.219 -15.762 8.530 1.00 57.00 108 ALA A N 1
ATOM 857 C CA . ALA A 1 108 ? 6.513 -17.076 9.099 1.00 57.00 108 ALA A CA 1
ATOM 858 C C . ALA A 1 108 ? 6.177 -17.118 10.597 1.00 57.00 108 ALA A C 1
ATOM 860 O O . ALA A 1 108 ? 5.642 -18.114 11.061 1.00 57.00 108 ALA A O 1
ATOM 861 N N . GLU A 1 109 ? 6.387 -16.007 11.304 1.00 53.56 109 GLU A N 1
ATOM 862 C CA . GLU A 1 109 ? 6.079 -15.855 12.731 1.00 53.56 109 GLU A CA 1
ATOM 863 C C . GLU A 1 109 ? 4.577 -15.690 13.022 1.00 53.56 109 GLU A C 1
ATOM 865 O O . GLU A 1 109 ? 4.111 -16.068 14.093 1.00 53.56 109 GLU A O 1
ATOM 870 N N . THR A 1 110 ? 3.786 -15.169 12.074 1.00 50.88 110 THR A N 1
ATOM 871 C CA . THR A 1 110 ? 2.323 -15.058 12.248 1.00 50.88 110 THR A CA 1
ATOM 872 C C . THR A 1 110 ? 1.573 -16.342 11.886 1.00 50.88 110 THR A C 1
ATOM 874 O O . THR A 1 110 ? 0.453 -16.543 12.346 1.00 50.88 110 THR A O 1
ATOM 877 N N . ALA A 1 111 ? 2.169 -17.213 11.066 1.00 51.69 111 ALA A N 1
ATOM 878 C CA . ALA A 1 111 ? 1.595 -18.511 10.707 1.00 51.69 111 ALA A CA 1
ATOM 879 C C . ALA A 1 111 ? 1.722 -19.563 11.828 1.00 51.69 111 ALA A C 1
ATOM 881 O O . ALA A 1 111 ? 1.087 -20.611 11.751 1.00 51.69 111 ALA A O 1
ATOM 882 N N . THR A 1 112 ? 2.517 -19.288 12.866 1.00 39.03 112 THR A N 1
ATOM 883 C CA . THR A 1 112 ? 2.807 -20.203 13.982 1.00 39.03 112 THR A CA 1
ATOM 884 C C . THR A 1 112 ? 1.882 -20.051 15.186 1.00 39.03 112 THR A C 1
ATOM 886 O O . THR A 1 112 ? 2.159 -20.650 16.221 1.00 39.03 112 THR A O 1
ATOM 889 N N . VAL A 1 113 ? 0.785 -19.290 15.100 1.00 36.97 113 VAL A N 1
ATOM 890 C CA . VAL A 1 113 ? -0.234 -19.327 16.160 1.00 36.97 113 VAL A CA 1
ATOM 891 C C . VAL A 1 113 ? -1.020 -20.636 16.003 1.00 36.97 113 VAL A C 1
ATOM 893 O O . VAL A 1 113 ? -1.743 -20.776 15.013 1.00 36.97 113 VAL A O 1
ATOM 896 N N . PRO A 1 114 ? -0.893 -21.617 16.921 1.00 39.00 114 PRO A N 1
ATOM 897 C CA . PRO A 1 114 ? -1.683 -22.835 16.839 1.00 39.00 114 PRO A CA 1
ATOM 898 C C . PRO A 1 114 ? -3.164 -22.471 16.945 1.00 39.00 114 PRO A C 1
ATOM 900 O O . PRO A 1 114 ? -3.559 -21.669 17.795 1.00 39.00 114 PRO A O 1
ATOM 903 N N . SER A 1 115 ? -3.994 -23.062 16.082 1.00 41.78 115 SER A N 1
ATOM 904 C CA . SER A 1 115 ? -5.444 -23.014 16.260 1.00 41.78 115 SER A CA 1
ATOM 905 C C . SER A 1 115 ? -5.776 -23.454 17.689 1.00 41.78 115 SER A C 1
ATOM 907 O O . SER A 1 115 ? -5.219 -24.461 18.138 1.00 41.78 115 SER A O 1
ATOM 909 N N . PRO A 1 116 ? -6.650 -22.743 18.425 1.00 41.03 116 PRO A N 1
ATOM 910 C CA . PRO A 1 116 ? -7.088 -23.230 19.719 1.00 41.03 116 PRO A CA 1
ATOM 911 C C . PRO A 1 116 ? -7.721 -24.604 19.505 1.00 41.03 116 PRO A C 1
ATOM 913 O O . PRO A 1 116 ? -8.696 -24.744 18.764 1.00 41.03 116 PRO A O 1
ATOM 916 N N . VAL A 1 117 ? -7.126 -25.625 20.121 1.00 46.16 117 VAL A N 1
ATOM 917 C CA . VAL A 1 117 ? -7.719 -26.955 20.216 1.00 46.16 117 VAL A CA 1
ATOM 918 C C . VAL A 1 117 ? -9.033 -26.766 20.961 1.00 46.16 117 VAL A C 1
ATOM 920 O O . VAL A 1 117 ? -9.035 -26.495 22.159 1.00 46.16 117 VAL A O 1
ATOM 923 N N . ILE A 1 118 ? -10.153 -26.840 20.245 1.00 45.94 118 ILE A N 1
ATOM 924 C CA . ILE A 1 118 ? -11.473 -26.904 20.865 1.00 45.94 118 ILE A CA 1
ATOM 925 C C . ILE 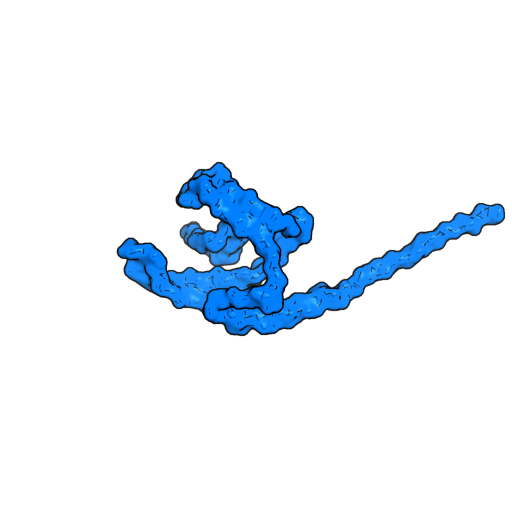A 1 118 ? -11.560 -28.311 21.465 1.00 45.94 118 ILE A C 1
ATOM 927 O O . ILE A 1 118 ? -11.583 -29.274 20.693 1.00 45.94 118 ILE A O 1
ATOM 931 N N . PRO A 1 119 ? -11.559 -28.482 22.801 1.00 46.38 119 PRO A N 1
ATOM 932 C CA . PRO A 1 119 ? -11.728 -29.807 23.372 1.00 46.38 119 PRO A CA 1
ATOM 933 C C . PRO A 1 119 ? -13.095 -30.356 22.939 1.00 46.38 119 PRO A C 1
ATOM 935 O O . PRO A 1 119 ? -14.069 -29.592 22.879 1.00 46.38 119 PRO A O 1
ATOM 938 N N . PRO A 1 120 ? -13.198 -31.658 22.613 1.00 50.06 120 PRO A N 1
ATOM 939 C CA . PRO A 1 120 ? -14.479 -32.257 22.281 1.00 50.06 120 PRO A CA 1
ATOM 940 C C . PRO A 1 120 ? -15.443 -32.007 23.440 1.00 50.06 120 PRO A C 1
ATOM 942 O O . PRO A 1 120 ? -15.126 -32.280 24.598 1.00 50.06 120 PRO A O 1
ATOM 945 N N . LYS A 1 121 ? -16.621 -31.453 23.131 1.00 54.25 121 LYS A N 1
ATOM 946 C CA . LYS A 1 121 ? -17.699 -31.328 24.111 1.00 54.25 121 LYS A CA 1
ATOM 947 C C . LYS A 1 121 ? -17.989 -32.735 24.618 1.00 54.25 121 LYS A C 1
ATOM 949 O O . LYS A 1 121 ? -18.464 -33.566 23.848 1.00 54.25 121 LYS A O 1
ATOM 954 N N . HIS A 1 122 ? -17.682 -32.999 25.886 1.00 50.12 122 HIS A N 1
ATOM 955 C CA . HIS A 1 122 ? -18.123 -34.211 26.556 1.00 50.12 122 HIS A CA 1
ATOM 956 C C . HIS A 1 122 ? -19.650 -34.249 26.472 1.00 50.12 122 HIS A C 1
ATOM 958 O O . HIS A 1 122 ? -20.348 -33.528 27.185 1.00 50.12 122 HIS A O 1
ATOM 964 N N . GLY A 1 123 ? -20.161 -35.057 25.543 1.00 47.28 123 GLY A N 1
ATOM 965 C CA . GLY A 1 123 ? -21.543 -35.490 25.544 1.00 47.28 123 GLY A CA 1
ATOM 966 C C . GLY A 1 123 ? -21.726 -36.316 26.802 1.00 47.28 123 GLY A C 1
ATOM 967 O O . GLY A 1 123 ? -21.322 -37.474 26.850 1.00 47.28 123 GLY A O 1
ATOM 968 N N . GLY A 1 124 ? -22.256 -35.678 27.842 1.00 42.09 124 GLY A N 1
ATOM 969 C CA . GLY A 1 124 ? -22.700 -36.360 29.040 1.00 42.09 124 GLY A CA 1
ATOM 970 C C . GLY A 1 124 ? -23.807 -37.328 28.658 1.00 42.09 124 GLY A C 1
ATOM 971 O O . GLY A 1 124 ? -24.958 -36.928 28.517 1.00 42.09 124 GLY A O 1
ATOM 972 N N . ALA A 1 125 ? -23.449 -38.596 28.487 1.00 50.22 125 ALA A N 1
ATOM 973 C CA . ALA A 1 125 ? -24.395 -39.676 28.666 1.00 50.22 125 ALA A CA 1
ATOM 974 C C . ALA A 1 125 ? -24.674 -39.772 30.173 1.00 50.22 125 ALA A C 1
ATOM 976 O O . ALA A 1 125 ? -23.766 -39.967 30.982 1.00 50.22 125 ALA A O 1
ATOM 977 N N . LYS A 1 126 ? -25.929 -39.551 30.541 1.00 48.03 126 LYS A N 1
ATOM 978 C CA . LYS A 1 126 ? -26.500 -39.766 31.871 1.00 48.03 126 LYS A CA 1
ATOM 979 C C . LYS A 1 126 ? -27.801 -40.545 31.673 1.00 48.03 126 LYS A C 1
ATOM 981 O O . LYS A 1 126 ? -28.515 -40.222 30.723 1.00 48.03 126 LYS A O 1
ATOM 986 N N . PRO A 1 127 ? -28.228 -41.272 32.708 1.00 55.72 127 PRO A N 1
ATOM 987 C CA . PRO A 1 127 ? -27.672 -42.508 33.251 1.00 55.72 127 PRO A CA 1
ATOM 988 C C . PRO A 1 127 ? -28.281 -43.759 32.594 1.00 55.72 127 PRO A C 1
ATOM 990 O O . PRO A 1 127 ? -29.403 -43.664 32.048 1.00 55.72 127 PRO A O 1
#

Secondary structure (DSSP, 8-state):
--PPPTT--HHHHHHHHHHHHH----EEEEEEEEEEEE-SSTT--SEEEEEEEEEE--GGG-S-EEEE--SSSTTTT-EEEE----SSSPPPPHHHHTTHHHHHHHHHHHTT-PPP-----------

InterPro domains:
  IPR000086 NUDIX hydrolase domain [PF00293] (1-94)
  IPR015797 NUDIX hydrolase-like domain superfamily [SSF55811] (1-90)

pLDDT: mean 75.75, std 15.41, range [36.97, 94.81]

Sequence (127 aa):
KGKAMRGETDLDAAYRECREESGLRPTDLQLLTSFHTPGRSGKQRGMETWNAFWGRVPAETLIPFTHRVKGKGRDRGRVYHFRLVP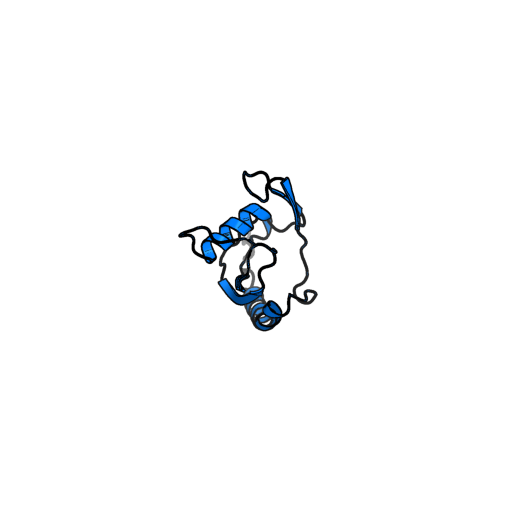LDAVSLHPPLNGPLPALRRARAETATVPSPVIPPKHGGAKP

Foldseek 3Di:
DDDADVVGDPVNVVQVVCCQQPVWGWPPKDFQDKDWDQDPDPVDRDIDIDTDIDTHTPPVSDDFDKDARCDDDPRHRPIDTDDDDPLVRDDDDPRNNVSSVVVVVVVVVVVPPDDPPPPPPPPDDDD

Mean predicted aligned error: 11.17 Å

Solvent-accessible surface area (backbone atoms only — not comparable to full-atom values): 8276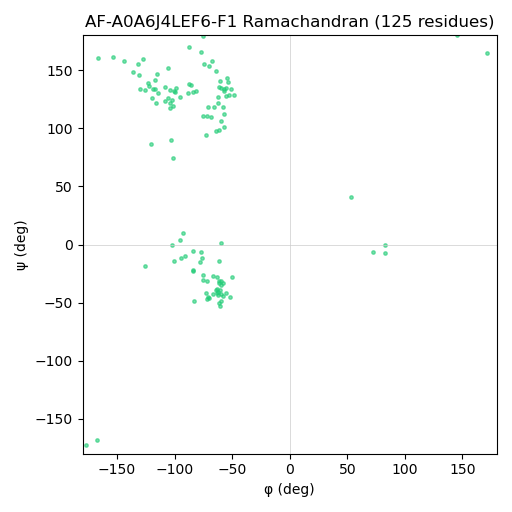 Å² total; per-residue (Å²): 119,79,76,56,54,95,93,48,49,70,66,57,33,50,54,52,29,37,30,59,60,58,68,51,68,71,42,78,74,39,84,65,48,73,48,76,42,74,42,94,46,100,84,48,90,49,77,36,82,45,77,42,69,45,62,46,63,60,69,95,73,70,63,73,45,75,30,66,27,81,60,89,63,96,57,44,73,42,74,38,80,50,73,85,72,60,77,89,78,56,82,61,62,71,90,55,44,75,50,43,68,58,56,58,49,58,48,59,65,66,70,66,66,76,76,81,80,74,74,79,78,79,77,79,85,76,135

Organism: NCBI:txid1672391

Nearest PDB s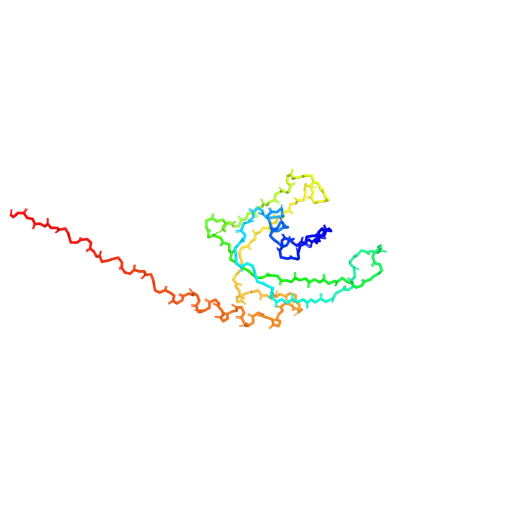tructures (foldseek):
  5gp0-assembly1_I  TM=5.731E-01  e=1.544E-01  Arabidopsis thaliana
  6yef-assembly1_U  TM=3.011E-01  e=8.563E+00  Staphylococcus aureus subsp. aureus NCTC 8325

Radius of gyration: 20.36 Å; Cα contacts (8 Å, |Δi|>4): 133; chains: 1; bounding box: 43×61×52 Å